Protein AF-A0A9X3AK44-F1 (afdb_monomer)

Radius of gyration: 17.17 Å; Cα contacts (8 Å, |Δi|>4): 78; chains: 1; bounding box: 33×24×47 Å

Secondary structure (DSSP, 8-state):
---STTHHHHHH-TTTTTTT---TTS-SSGGGTTEEEEEETTEEEEEEEEPPP--HHHHHHHHHHHHSTT-----

Mean predicted aligned error: 5.55 Å

Structure (mmCIF, N/CA/C/O backbone):
data_AF-A0A9X3AK44-F1
#
_entry.id   AF-A0A9X3AK44-F1
#
loop_
_atom_site.group_PDB
_atom_site.id
_atom_site.type_symbol
_atom_site.label_atom_id
_atom_site.label_alt_id
_atom_site.label_comp_id
_atom_site.label_asym_id
_atom_site.label_entity_id
_atom_site.label_seq_id
_atom_site.pdbx_PDB_ins_code
_atom_site.Cartn_x
_atom_site.Cartn_y
_atom_site.Cartn_z
_atom_site.occupancy
_atom_site.B_iso_or_equiv
_atom_site.auth_seq_id
_atom_site.auth_comp_id
_atom_site.auth_asym_id
_atom_site.auth_atom_id
_atom_site.pdbx_PDB_model_num
ATOM 1 N N . ARG A 1 1 ? -4.686 -1.449 -8.346 1.00 80.94 1 ARG A N 1
ATOM 2 C CA . ARG A 1 1 ? -3.504 -1.374 -9.243 1.00 80.94 1 ARG A CA 1
ATOM 3 C C . ARG A 1 1 ? -3.276 0.069 -9.706 1.00 80.94 1 ARG A C 1
ATOM 5 O O . ARG A 1 1 ? -4.258 0.788 -9.830 1.00 80.94 1 ARG A O 1
ATOM 12 N N . VAL A 1 2 ? -2.034 0.503 -9.977 1.00 89.00 2 VAL A N 1
ATOM 13 C CA . VAL A 1 2 ? -1.791 1.765 -10.716 1.00 89.00 2 VAL A CA 1
ATOM 14 C C . VAL A 1 2 ? -1.755 1.483 -12.218 1.00 89.00 2 VAL A C 1
ATOM 16 O O . VAL A 1 2 ? -1.222 0.463 -12.637 1.00 89.00 2 VAL A O 1
ATOM 19 N N . THR A 1 3 ? -2.335 2.358 -13.034 1.00 91.56 3 THR A N 1
ATOM 20 C CA . THR A 1 3 ? -2.497 2.137 -14.487 1.00 91.56 3 THR A CA 1
ATOM 21 C C . THR A 1 3 ? -1.514 2.926 -15.351 1.00 91.56 3 THR A C 1
ATOM 23 O O . THR A 1 3 ? -1.502 2.766 -16.565 1.00 91.56 3 THR A O 1
ATOM 26 N N . SER A 1 4 ? -0.688 3.776 -14.738 1.00 94.31 4 SER A N 1
ATOM 27 C CA . SER A 1 4 ? 0.278 4.637 -15.423 1.00 94.31 4 SER A CA 1
ATOM 28 C C . SER A 1 4 ? 1.677 4.383 -14.890 1.00 94.31 4 SER A C 1
ATOM 30 O O . SER A 1 4 ? 1.878 4.301 -13.676 1.00 94.31 4 SER A O 1
ATOM 32 N N . GLU A 1 5 ? 2.641 4.332 -15.806 1.00 94.19 5 GLU A N 1
ATOM 33 C CA . GLU A 1 5 ? 4.063 4.186 -15.500 1.00 94.19 5 GLU A CA 1
ATOM 34 C C . GLU A 1 5 ? 4.624 5.359 -14.685 1.00 94.19 5 GLU A C 1
ATOM 36 O O . GLU A 1 5 ? 5.644 5.202 -14.030 1.00 94.19 5 GLU A O 1
ATOM 41 N N . ARG A 1 6 ? 3.969 6.529 -14.682 1.00 94.75 6 ARG A N 1
ATOM 42 C CA . ARG A 1 6 ? 4.437 7.699 -13.916 1.00 94.75 6 ARG A CA 1
ATOM 43 C C . ARG A 1 6 ? 3.990 7.713 -12.456 1.00 94.75 6 ARG A C 1
ATOM 45 O O . ARG A 1 6 ? 4.549 8.454 -11.654 1.00 94.75 6 ARG A O 1
ATOM 52 N N . HIS A 1 7 ? 2.998 6.903 -12.084 1.00 95.62 7 HIS A N 1
ATOM 53 C CA . HIS A 1 7 ? 2.480 6.897 -10.713 1.00 95.62 7 HIS A CA 1
ATOM 54 C C . HIS A 1 7 ? 3.525 6.562 -9.635 1.00 95.62 7 HIS A C 1
ATOM 56 O O . HIS A 1 7 ? 3.486 7.213 -8.590 1.00 95.62 7 HIS A O 1
ATOM 62 N N . PRO A 1 8 ? 4.453 5.600 -9.828 1.00 94.81 8 PRO A N 1
ATOM 63 C CA . PRO A 1 8 ? 5.502 5.339 -8.847 1.00 94.81 8 PRO A CA 1
ATOM 64 C C . PRO A 1 8 ? 6.329 6.583 -8.528 1.00 94.81 8 PRO A C 1
ATOM 66 O O . PRO A 1 8 ? 6.570 6.847 -7.355 1.00 94.81 8 PRO A O 1
ATOM 69 N N . ASP A 1 9 ? 6.692 7.374 -9.537 1.00 94.94 9 ASP A N 1
ATOM 70 C CA . ASP A 1 9 ? 7.519 8.567 -9.339 1.00 94.94 9 ASP A CA 1
ATOM 71 C C . ASP A 1 9 ? 6.751 9.675 -8.608 1.00 94.94 9 ASP A C 1
ATOM 73 O O . ASP A 1 9 ? 7.293 10.361 -7.745 1.00 94.94 9 AS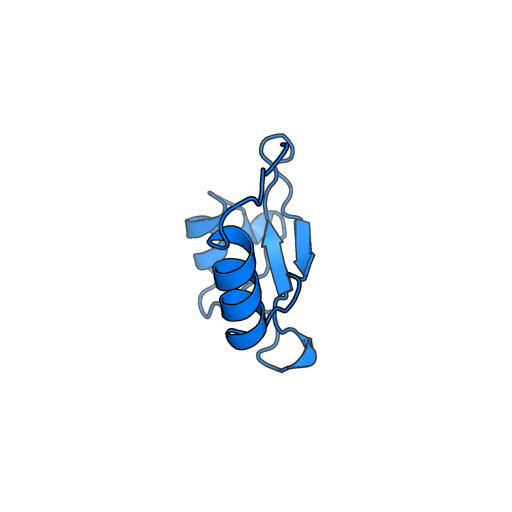P A O 1
ATOM 77 N N . MET A 1 10 ? 5.453 9.805 -8.891 1.00 94.94 10 MET A N 1
ATOM 78 C CA . MET A 1 10 ? 4.577 10.776 -8.226 1.00 94.94 10 MET A CA 1
ATOM 79 C C . MET A 1 10 ? 4.376 10.483 -6.731 1.00 94.94 10 MET A C 1
ATOM 81 O O . MET A 1 10 ? 4.170 11.410 -5.954 1.00 94.94 10 MET A O 1
ATOM 85 N N . VAL A 1 11 ? 4.395 9.207 -6.329 1.00 94.00 11 VAL A N 1
ATOM 86 C CA . VAL A 1 11 ? 4.098 8.780 -4.947 1.00 94.00 11 VAL A CA 1
ATOM 87 C C . VAL A 1 11 ? 5.368 8.529 -4.134 1.00 94.00 11 VAL A C 1
ATOM 89 O O . VAL A 1 11 ? 5.413 8.839 -2.947 1.00 94.00 11 VAL A O 1
ATOM 92 N N . LEU A 1 12 ? 6.394 7.941 -4.752 1.00 93.00 12 LEU A N 1
ATOM 93 C CA . LEU A 1 12 ? 7.624 7.507 -4.082 1.00 93.00 12 LEU A CA 1
ATOM 94 C C . LEU A 1 12 ? 8.815 8.443 -4.342 1.00 93.00 12 LEU A C 1
ATOM 96 O O . LEU A 1 12 ? 9.875 8.244 -3.746 1.00 93.00 12 LEU A O 1
ATOM 100 N N . GLY A 1 13 ? 8.640 9.454 -5.194 1.00 92.19 13 GLY A N 1
ATOM 101 C CA . GLY A 1 13 ? 9.669 10.409 -5.589 1.00 92.19 13 GLY A CA 1
ATOM 102 C C . GLY A 1 13 ? 10.314 10.078 -6.935 1.00 92.19 13 GLY A C 1
ATOM 103 O O . GLY A 1 13 ? 10.196 8.974 -7.460 1.00 92.19 13 GLY A O 1
ATOM 104 N N . GLU A 1 14 ? 11.021 11.057 -7.492 1.00 92.81 14 GLU A N 1
ATOM 105 C CA . GLU A 1 14 ? 11.588 10.986 -8.839 1.00 92.81 14 GLU A CA 1
ATOM 106 C C . GLU A 1 14 ? 12.528 9.778 -9.057 1.00 92.81 14 GLU A C 1
ATOM 108 O O . GLU A 1 14 ? 13.378 9.426 -8.218 1.00 92.81 14 GLU A O 1
ATOM 113 N N . GLY A 1 15 ? 12.352 9.126 -10.211 1.00 92.94 15 GLY A N 1
ATOM 114 C CA . GLY A 1 15 ? 13.101 7.938 -10.625 1.00 92.94 15 GLY A CA 1
ATOM 115 C C . GLY A 1 15 ? 12.784 6.680 -9.810 1.00 92.94 15 GLY A C 1
ATOM 116 O O . GLY A 1 15 ? 13.549 5.715 -9.841 1.00 92.94 15 GLY A O 1
ATOM 117 N N . ALA A 1 16 ? 11.697 6.654 -9.033 1.00 94.38 16 ALA A N 1
ATOM 118 C CA . ALA A 1 16 ? 11.303 5.476 -8.265 1.00 94.38 16 ALA A CA 1
ATOM 119 C C . ALA A 1 16 ? 11.025 4.265 -9.163 1.00 94.38 16 ALA A C 1
ATOM 121 O O . ALA A 1 16 ? 11.410 3.145 -8.808 1.00 94.38 16 ALA A O 1
ATOM 122 N N . ARG A 1 17 ? 10.397 4.461 -10.330 1.00 94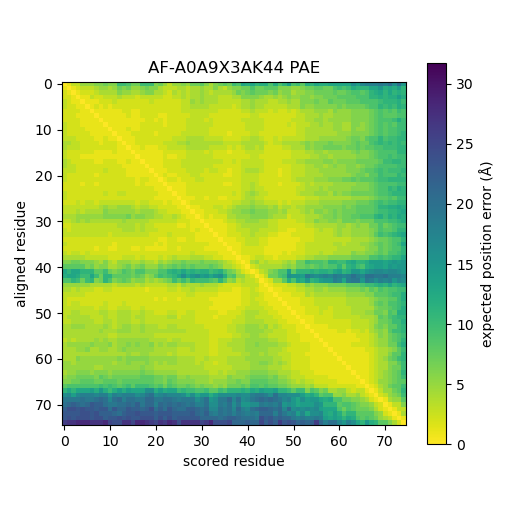.44 17 ARG A N 1
ATOM 123 C CA . ARG A 1 17 ? 10.142 3.361 -11.269 1.00 94.44 17 ARG A CA 1
ATOM 124 C C . ARG A 1 17 ? 11.441 2.774 -11.812 1.00 94.44 17 ARG A C 1
ATOM 126 O O . ARG A 1 17 ? 11.609 1.557 -11.793 1.00 94.44 17 ARG A O 1
ATOM 133 N N . GLU A 1 18 ? 12.374 3.629 -12.217 1.00 94.69 18 GLU A N 1
ATOM 134 C CA . GLU A 1 18 ? 13.704 3.246 -12.719 1.00 94.69 18 GLU A CA 1
ATOM 135 C C . GLU A 1 18 ? 14.521 2.506 -11.653 1.00 94.69 18 GLU A C 1
ATOM 137 O O . GLU A 1 18 ? 15.206 1.530 -11.950 1.00 94.69 18 GLU A O 1
ATOM 142 N N . LYS A 1 19 ? 14.370 2.8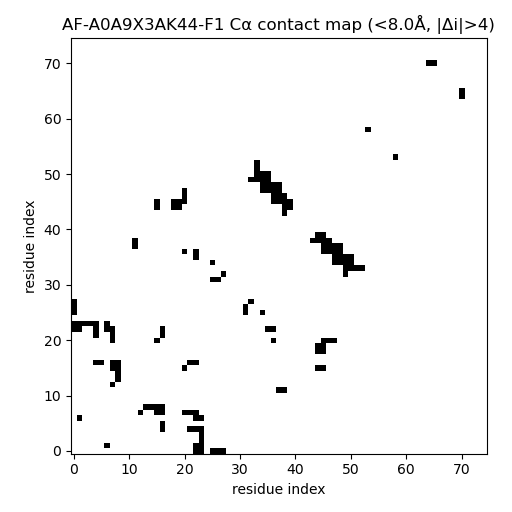97 -10.382 1.00 93.94 19 LYS A N 1
ATOM 143 C CA . LYS A 1 19 ? 14.961 2.212 -9.219 1.00 93.94 19 LYS A CA 1
ATOM 144 C C . LYS A 1 19 ? 14.266 0.887 -8.861 1.00 93.94 19 LYS A C 1
ATOM 146 O O . LYS A 1 19 ? 14.680 0.232 -7.906 1.00 93.94 19 LYS A O 1
ATOM 151 N N . GLY A 1 20 ? 13.228 0.478 -9.595 1.00 94.19 20 GLY A N 1
ATOM 152 C CA . GLY A 1 20 ? 12.594 -0.840 -9.476 1.00 94.19 20 GLY A CA 1
ATOM 153 C C . GLY A 1 20 ? 11.172 -0.855 -8.905 1.00 94.19 20 GLY A C 1
ATOM 154 O O . GLY A 1 20 ? 10.630 -1.939 -8.670 1.00 94.19 20 GLY A O 1
ATOM 155 N N . ALA A 1 21 ? 10.532 0.301 -8.693 1.00 96.00 21 ALA A N 1
ATOM 156 C CA . ALA A 1 21 ? 9.133 0.380 -8.259 1.00 96.00 21 ALA A CA 1
ATOM 157 C C . ALA A 1 21 ? 8.147 0.153 -9.422 1.00 96.00 21 ALA A C 1
ATOM 159 O O . ALA A 1 21 ? 7.394 1.048 -9.802 1.00 96.00 21 ALA A O 1
ATOM 160 N N . ILE A 1 22 ? 8.138 -1.050 -9.998 1.00 95.50 22 ILE A N 1
ATOM 161 C CA . ILE A 1 22 ? 7.305 -1.397 -11.162 1.00 95.50 22 ILE A CA 1
ATOM 162 C C . ILE A 1 22 ? 5.857 -1.701 -10.732 1.00 95.50 22 ILE A C 1
ATOM 164 O O . ILE A 1 22 ? 5.373 -2.831 -10.816 1.00 95.50 22 ILE A O 1
ATOM 168 N N . ALA A 1 23 ? 5.164 -0.693 -10.199 1.00 95.06 23 ALA A N 1
ATOM 169 C CA . ALA A 1 23 ? 3.813 -0.849 -9.660 1.00 95.06 23 ALA A CA 1
ATOM 170 C C . ALA A 1 23 ? 2.738 -1.001 -10.753 1.00 95.06 23 ALA A C 1
ATOM 172 O O . ALA A 1 23 ? 1.713 -1.641 -10.519 1.00 95.06 23 ALA A O 1
ATOM 173 N N . ASP A 1 24 ? 2.976 -0.453 -11.948 1.00 93.62 24 ASP A N 1
ATOM 174 C CA . ASP A 1 24 ? 2.082 -0.523 -13.114 1.00 93.62 24 ASP A CA 1
ATOM 175 C C . ASP A 1 24 ? 1.934 -1.942 -13.681 1.00 93.62 24 ASP A C 1
ATOM 177 O O . ASP A 1 24 ? 0.901 -2.279 -14.263 1.00 93.62 24 ASP A O 1
ATOM 181 N N . LYS A 1 25 ? 2.936 -2.800 -13.451 1.00 94.62 25 LYS A N 1
ATOM 182 C CA . LYS A 1 25 ? 2.940 -4.197 -13.911 1.00 94.62 25 LYS A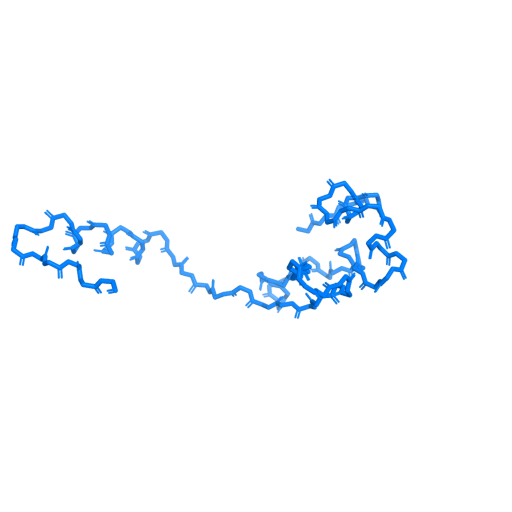 CA 1
ATOM 183 C C . LYS A 1 25 ? 2.496 -5.201 -12.850 1.00 94.62 25 LYS A C 1
ATOM 185 O O . LYS A 1 25 ? 2.621 -6.400 -13.080 1.00 94.62 25 LYS A O 1
ATOM 190 N N . ILE A 1 26 ? 2.006 -4.755 -11.692 1.00 94.69 26 ILE A N 1
ATOM 191 C CA . ILE A 1 26 ? 1.410 -5.674 -10.715 1.00 94.69 26 ILE A CA 1
ATOM 192 C C . ILE A 1 26 ? 0.094 -6.206 -11.318 1.00 94.69 26 ILE A C 1
ATOM 194 O O . ILE A 1 26 ? -0.762 -5.383 -11.660 1.00 94.69 26 ILE A O 1
ATOM 198 N N . PRO A 1 27 ? -0.076 -7.539 -11.462 1.00 94.38 27 PRO A N 1
ATOM 199 C CA . PRO A 1 27 ? -1.334 -8.139 -11.910 1.00 94.38 27 PRO A CA 1
ATOM 200 C C . PRO A 1 27 ? -2.534 -7.640 -11.105 1.00 94.38 27 PRO A C 1
ATOM 202 O O . PRO A 1 27 ? -2.398 -7.352 -9.919 1.00 94.38 27 PRO A O 1
ATOM 205 N N . ASP A 1 28 ? -3.697 -7.537 -11.741 1.00 91.38 28 ASP A N 1
ATOM 206 C CA . ASP A 1 28 ? -4.940 -7.061 -11.120 1.00 91.38 28 ASP A CA 1
ATOM 207 C C . ASP A 1 28 ? -5.841 -8.248 -10.760 1.00 91.38 28 ASP A C 1
ATOM 209 O O . ASP A 1 28 ? -6.951 -8.397 -11.264 1.00 91.38 28 ASP A O 1
ATOM 213 N N . ASP A 1 29 ? -5.304 -9.158 -9.952 1.00 94.25 29 ASP A N 1
ATOM 214 C CA . ASP A 1 29 ? -5.993 -10.360 -9.499 1.00 94.25 29 ASP A CA 1
ATOM 215 C C . ASP A 1 29 ? -5.911 -10.490 -7.970 1.00 94.25 29 ASP A C 1
ATOM 217 O O . ASP A 1 29 ? -5.178 -9.772 -7.286 1.00 94.25 29 ASP A O 1
ATOM 221 N N . GLY A 1 30 ? -6.688 -11.412 -7.399 1.00 91.69 30 GLY A N 1
ATOM 222 C CA . GLY A 1 30 ? -6.731 -11.598 -5.946 1.00 91.69 30 GLY A CA 1
ATOM 223 C C . GLY A 1 30 ? -5.392 -12.033 -5.331 1.00 91.69 30 GLY A C 1
ATOM 224 O O . GLY A 1 30 ? -5.154 -11.791 -4.148 1.00 91.69 30 GLY A O 1
ATOM 225 N N . THR A 1 31 ? -4.481 -12.632 -6.105 1.00 94.19 31 THR A N 1
ATOM 226 C CA . THR A 1 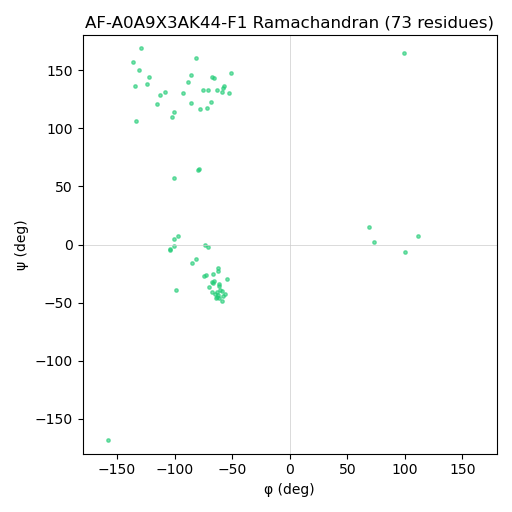31 ? -3.195 -13.136 -5.591 1.00 94.19 31 THR A CA 1
ATOM 227 C C . THR A 1 31 ? -2.227 -12.001 -5.253 1.00 94.19 31 THR A C 1
ATOM 229 O O . THR A 1 31 ? -1.372 -12.129 -4.364 1.00 94.19 31 THR A O 1
ATOM 232 N N . THR A 1 32 ? -2.391 -10.853 -5.910 1.00 95.56 32 THR A N 1
ATOM 233 C CA . THR A 1 32 ? -1.566 -9.655 -5.736 1.00 95.56 32 THR A CA 1
ATOM 234 C C . THR A 1 32 ? -2.220 -8.589 -4.862 1.00 95.56 32 THR A C 1
ATOM 236 O O . THR A 1 32 ? -1.628 -7.525 -4.658 1.00 95.56 32 THR A O 1
ATOM 239 N N . ALA A 1 33 ? -3.385 -8.879 -4.276 1.00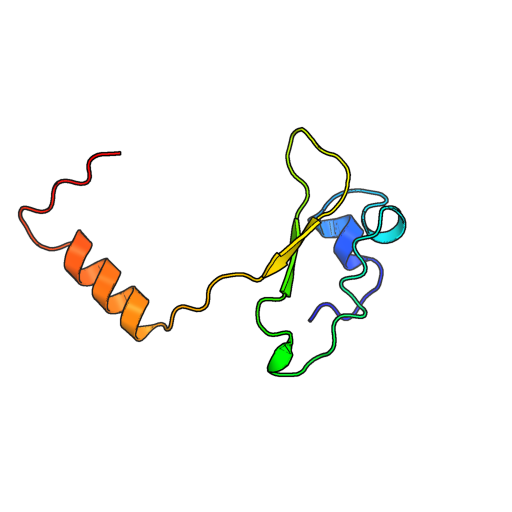 94.19 33 ALA A N 1
ATOM 240 C CA . ALA A 1 33 ? -4.049 -7.986 -3.337 1.00 94.19 33 ALA A CA 1
ATOM 241 C C . ALA A 1 33 ? -3.095 -7.558 -2.205 1.00 94.19 33 ALA A C 1
ATOM 243 O O . ALA A 1 33 ? -2.393 -8.373 -1.594 1.00 94.19 33 ALA A O 1
ATOM 244 N N . GLY A 1 34 ? -3.034 -6.247 -1.963 1.00 94.44 34 GLY A N 1
ATOM 245 C CA . GLY A 1 34 ? -2.152 -5.641 -0.965 1.00 94.44 34 GLY A CA 1
ATOM 246 C C . GLY A 1 34 ? -0.661 -5.606 -1.331 1.00 94.44 34 GLY A C 1
ATOM 247 O O . GLY A 1 34 ? 0.134 -5.139 -0.516 1.00 94.44 34 GLY A O 1
ATOM 248 N N . ILE A 1 35 ? -0.241 -6.074 -2.516 1.00 96.69 35 ILE A N 1
ATOM 249 C CA . ILE A 1 35 ? 1.144 -5.903 -2.976 1.00 96.69 35 ILE A CA 1
ATOM 250 C C . ILE A 1 35 ? 1.370 -4.457 -3.428 1.00 96.69 35 ILE A C 1
ATOM 252 O O . ILE A 1 35 ? 0.611 -3.914 -4.228 1.00 96.69 35 ILE A O 1
ATOM 256 N N . GLY A 1 36 ? 2.474 -3.863 -2.978 1.00 95.50 36 GLY A N 1
ATOM 257 C CA . GLY A 1 36 ? 2.919 -2.543 -3.414 1.00 95.50 36 GLY A CA 1
ATOM 258 C C . GLY A 1 36 ? 4.411 -2.323 -3.191 1.00 95.50 36 GLY A C 1
ATOM 259 O O . GLY A 1 36 ? 5.159 -3.259 -2.896 1.00 95.50 36 GLY A O 1
ATOM 260 N N . TYR A 1 37 ? 4.843 -1.072 -3.325 1.00 95.75 37 TYR A N 1
ATOM 261 C CA . TYR A 1 37 ? 6.221 -0.648 -3.092 1.00 95.75 37 TYR A CA 1
ATOM 262 C C . TYR A 1 37 ? 6.270 0.440 -2.023 1.00 95.75 37 TYR A C 1
ATOM 264 O O . TYR A 1 37 ? 5.397 1.302 -1.970 1.00 95.75 37 TYR A O 1
ATOM 272 N N . ARG A 1 38 ? 7.314 0.416 -1.192 1.00 94.50 38 ARG A N 1
ATOM 273 C CA . ARG A 1 38 ? 7.637 1.498 -0.254 1.00 94.50 38 ARG A CA 1
ATOM 274 C C . ARG A 1 38 ? 9.104 1.882 -0.359 1.00 94.50 38 ARG A C 1
ATOM 276 O O . ARG A 1 38 ? 9.948 1.023 -0.607 1.00 94.50 38 ARG A O 1
ATOM 283 N N . VAL A 1 39 ? 9.410 3.139 -0.078 1.00 92.69 39 VAL A N 1
ATOM 284 C CA . VAL A 1 39 ? 10.781 3.632 0.101 1.00 92.69 39 VAL A CA 1
ATOM 285 C C . VAL A 1 39 ? 10.968 3.927 1.586 1.00 92.69 39 VAL A C 1
ATOM 287 O O . VAL A 1 39 ? 10.100 4.531 2.214 1.00 92.69 39 VAL A O 1
ATOM 290 N N . ALA A 1 40 ? 12.056 3.439 2.184 1.00 86.62 40 ALA A N 1
ATOM 291 C CA . ALA A 1 40 ? 12.341 3.751 3.582 1.00 86.62 40 ALA A CA 1
ATOM 292 C C . ALA A 1 40 ? 13.105 5.083 3.655 1.00 86.62 40 ALA A C 1
ATOM 294 O O . ALA A 1 40 ? 13.970 5.307 2.814 1.00 86.62 40 ALA A O 1
ATOM 295 N N . PRO A 1 41 ? 12.904 5.923 4.686 1.00 80.62 41 PRO A N 1
ATOM 296 C CA . PRO A 1 41 ? 13.559 7.234 4.762 1.00 80.62 41 PRO A CA 1
ATOM 297 C C . PRO A 1 41 ? 15.092 7.199 4.632 1.00 80.62 41 PRO A C 1
ATOM 299 O O . PRO A 1 41 ? 15.697 8.135 4.130 1.00 80.62 41 PRO A O 1
ATOM 302 N N . ARG A 1 42 ? 15.730 6.102 5.065 1.00 81.31 42 ARG A N 1
ATOM 303 C CA . ARG A 1 42 ? 17.190 5.899 5.000 1.00 81.31 42 ARG A CA 1
ATOM 304 C C . ARG A 1 42 ? 17.655 5.011 3.838 1.00 81.31 42 ARG A C 1
ATOM 306 O O . ARG A 1 42 ? 18.845 4.759 3.705 1.00 81.31 42 ARG A O 1
ATOM 313 N N . SER A 1 43 ? 16.738 4.487 3.028 1.00 77.62 43 SER A N 1
ATOM 314 C CA . SER A 1 43 ? 17.049 3.597 1.907 1.00 77.62 43 SER A CA 1
ATOM 315 C C . SER A 1 43 ? 16.271 4.061 0.686 1.00 77.62 43 SER A C 1
ATOM 317 O O . SER A 1 43 ? 15.068 3.843 0.600 1.00 77.62 43 SER A O 1
ATOM 319 N N . GLY A 1 44 ? 16.972 4.679 -0.266 1.00 79.69 44 GLY A N 1
ATOM 320 C CA . GLY A 1 44 ? 16.379 5.172 -1.512 1.00 79.69 44 GLY A CA 1
ATOM 321 C C . GLY A 1 44 ? 15.963 4.075 -2.500 1.00 79.69 44 GLY A C 1
ATOM 322 O O . GLY A 1 44 ? 15.425 4.394 -3.555 1.00 79.69 44 GLY A O 1
ATOM 323 N N . ALA A 1 45 ? 16.213 2.800 -2.183 1.00 90.44 45 ALA A N 1
ATOM 324 C CA . ALA A 1 45 ? 15.806 1.668 -3.005 1.00 90.44 45 ALA A CA 1
ATOM 325 C C . ALA A 1 45 ? 14.357 1.259 -2.669 1.00 90.44 45 ALA A C 1
ATOM 327 O O . ALA A 1 45 ? 14.078 0.908 -1.513 1.00 90.44 45 ALA A O 1
ATOM 328 N N . PRO A 1 46 ? 13.434 1.262 -3.647 1.00 94.38 46 PRO A N 1
ATOM 329 C CA . PRO A 1 46 ? 12.083 0.758 -3.455 1.00 94.38 46 PRO A CA 1
ATOM 330 C C . PRO A 1 46 ? 12.081 -0.708 -3.017 1.00 94.38 46 PRO A C 1
ATOM 332 O O . PRO A 1 46 ? 12.758 -1.557 -3.595 1.00 94.38 46 PRO A O 1
ATOM 335 N N . LYS A 1 47 ? 11.272 -1.028 -2.009 1.00 94.88 47 LYS A N 1
ATOM 336 C CA . LYS A 1 47 ? 11.067 -2.395 -1.524 1.00 94.88 47 LYS A CA 1
ATOM 337 C C . LYS A 1 47 ? 9.6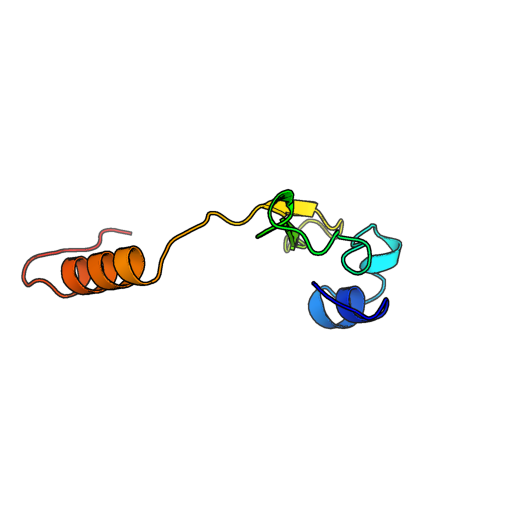50 -2.843 -1.818 1.00 94.88 47 LYS A C 1
ATOM 339 O O . LYS A 1 47 ? 8.697 -2.160 -1.440 1.00 94.88 47 LYS A O 1
ATOM 344 N N . ARG A 1 48 ? 9.520 -4.017 -2.436 1.00 95.38 48 ARG A N 1
ATOM 345 C CA . ARG A 1 48 ? 8.231 -4.684 -2.622 1.00 95.38 48 ARG A CA 1
ATOM 346 C C . ARG A 1 48 ? 7.728 -5.198 -1.275 1.00 95.38 48 ARG A C 1
ATOM 348 O O . ARG A 1 48 ? 8.484 -5.809 -0.522 1.00 95.38 48 ARG A O 1
ATOM 355 N N . VAL A 1 49 ? 6.466 -4.935 -0.969 1.00 95.56 49 VAL A N 1
ATOM 356 C CA . VAL A 1 49 ? 5.821 -5.314 0.293 1.00 95.56 49 VAL A CA 1
ATOM 357 C C . VAL A 1 49 ? 4.435 -5.885 0.031 1.00 95.56 49 VAL A C 1
ATOM 359 O O . VAL A 1 49 ? 3.830 -5.596 -1.000 1.00 95.56 49 VAL A O 1
ATOM 362 N N . ARG A 1 50 ? 3.936 -6.677 0.981 1.00 95.94 50 ARG A N 1
ATOM 363 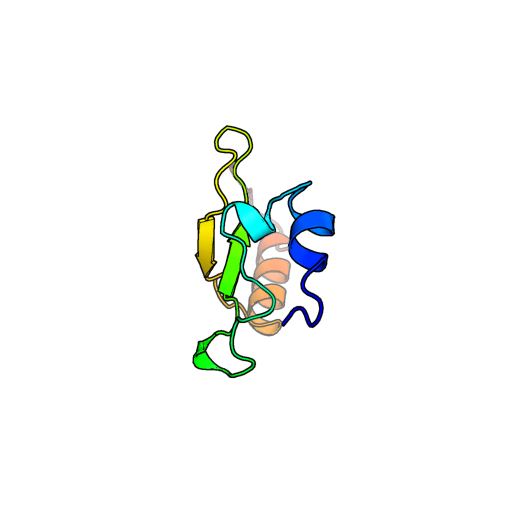C CA . ARG A 1 50 ? 2.535 -7.092 1.055 1.00 95.94 50 ARG A CA 1
ATOM 364 C C . ARG A 1 50 ? 1.936 -6.506 2.327 1.00 95.94 50 ARG A C 1
ATOM 366 O O . ARG A 1 50 ? 2.449 -6.766 3.413 1.00 95.94 50 ARG A O 1
ATOM 373 N N . ALA A 1 51 ? 0.892 -5.702 2.182 1.00 94.69 51 ALA A N 1
ATOM 374 C CA . ALA A 1 51 ? 0.108 -5.225 3.309 1.00 94.69 51 ALA A CA 1
ATOM 375 C C . ALA A 1 51 ? -0.656 -6.391 3.952 1.00 94.69 51 ALA A C 1
ATOM 377 O O . ALA A 1 51 ? -1.113 -7.301 3.255 1.00 94.69 51 ALA A O 1
ATOM 378 N N . ALA A 1 52 ? -0.788 -6.355 5.278 1.00 94.75 52 ALA A N 1
ATOM 379 C CA . ALA A 1 52 ? -1.695 -7.252 5.978 1.00 94.75 52 ALA A CA 1
ATOM 380 C C . ALA A 1 52 ? -3.141 -6.917 5.593 1.00 94.75 52 ALA A C 1
ATOM 382 O O . ALA A 1 52 ? -3.484 -5.750 5.395 1.00 94.75 52 ALA A O 1
ATOM 383 N N . TYR A 1 53 ? -3.968 -7.951 5.476 1.00 93.81 53 TYR A N 1
ATOM 384 C CA . TYR A 1 53 ? -5.392 -7.797 5.226 1.00 93.81 53 TYR A CA 1
ATOM 385 C C . TYR A 1 53 ? -6.145 -7.768 6.556 1.00 93.81 53 TYR A C 1
ATOM 387 O O . TYR A 1 53 ? -5.966 -8.658 7.385 1.00 93.81 53 TYR A O 1
ATOM 395 N N . THR A 1 54 ? -7.004 -6.768 6.714 1.00 95.69 54 THR A N 1
ATOM 396 C CA . THR A 1 54 ? -7.986 -6.650 7.794 1.00 95.69 54 THR A CA 1
ATOM 397 C C . THR A 1 54 ? -9.304 -6.234 7.155 1.00 95.69 54 THR A C 1
ATOM 399 O O . THR A 1 54 ? -9.306 -5.378 6.270 1.00 95.69 54 THR A O 1
ATOM 402 N N . SER A 1 55 ? -10.407 -6.851 7.581 1.00 97.19 55 SER A N 1
ATOM 403 C CA . SER A 1 55 ? -11.756 -6.473 7.158 1.00 97.19 55 SER A CA 1
ATOM 404 C C . SER A 1 55 ? -12.276 -5.270 7.946 1.00 97.19 55 SER A C 1
ATOM 406 O O . SER A 1 55 ? -11.814 -4.987 9.055 1.00 97.19 55 SER A O 1
ATOM 408 N N . ASP A 1 56 ? -13.291 -4.603 7.398 1.00 97.44 56 ASP A N 1
ATOM 409 C CA . ASP A 1 56 ? -13.959 -3.485 8.069 1.00 97.44 56 ASP A CA 1
ATOM 410 C C . ASP A 1 56 ? -14.622 -3.915 9.388 1.00 97.44 56 ASP A C 1
ATOM 412 O O . ASP A 1 56 ? -14.581 -3.164 10.360 1.00 97.44 56 ASP A O 1
ATOM 416 N N . ASP A 1 57 ? -15.137 -5.147 9.470 1.00 98.00 57 ASP A N 1
ATOM 417 C CA . ASP A 1 57 ? -15.684 -5.711 10.712 1.00 98.00 57 ASP A CA 1
ATOM 418 C C . ASP A 1 57 ? -14.609 -5.839 11.801 1.00 98.00 57 ASP A C 1
ATOM 420 O O . ASP A 1 57 ? -14.823 -5.428 12.941 1.00 98.00 57 ASP A O 1
ATOM 424 N N . GLY A 1 58 ? -13.420 -6.344 11.447 1.00 95.75 58 GLY A N 1
ATOM 425 C CA . GLY A 1 58 ? -12.297 -6.438 12.384 1.00 95.75 58 GLY A CA 1
ATOM 426 C C . GLY A 1 58 ? -11.778 -5.061 12.809 1.00 95.75 58 GLY A C 1
ATOM 427 O O . GLY A 1 58 ? -11.371 -4.862 13.954 1.00 95.75 58 GLY A O 1
ATOM 428 N N . LEU A 1 59 ? -11.834 -4.073 11.911 1.00 94.94 59 LEU A N 1
ATOM 429 C CA . LEU A 1 59 ? -11.528 -2.686 12.253 1.00 94.94 59 LEU A CA 1
ATOM 430 C C . LEU A 1 59 ? -12.582 -2.090 13.202 1.00 94.94 59 LEU A C 1
ATOM 432 O O . LEU A 1 59 ? -12.219 -1.400 14.155 1.00 94.94 59 LEU A O 1
ATOM 436 N N . ALA A 1 60 ? -13.870 -2.366 12.983 1.00 96.19 60 ALA A N 1
ATOM 437 C CA . ALA A 1 60 ? -14.952 -1.926 13.861 1.00 96.19 60 ALA A CA 1
ATOM 438 C C . ALA A 1 60 ? -14.831 -2.549 15.261 1.00 96.19 60 ALA A C 1
ATOM 440 O O . ALA A 1 60 ? -14.994 -1.847 16.262 1.00 96.19 60 ALA A O 1
ATOM 441 N N . GLU A 1 61 ? -14.468 -3.831 15.342 1.00 95.00 61 GLU A N 1
ATOM 442 C CA . GLU A 1 61 ? -14.149 -4.509 16.599 1.00 95.00 61 GLU A CA 1
ATOM 443 C C . GLU A 1 61 ? -12.988 -3.819 17.330 1.00 95.00 61 GLU A C 1
ATOM 445 O O . GLU A 1 61 ? -13.129 -3.465 18.502 1.00 95.00 61 GLU A O 1
ATOM 450 N N . LEU A 1 62 ? -11.881 -3.534 16.631 1.00 93.06 62 LEU A N 1
ATOM 451 C CA . LEU A 1 62 ? -10.738 -2.816 17.204 1.00 93.06 62 LEU A CA 1
ATOM 452 C C . LEU A 1 62 ? -11.142 -1.434 17.738 1.00 93.06 62 LEU A C 1
ATOM 454 O O . LEU A 1 62 ? -10.749 -1.048 18.840 1.00 93.06 62 LEU A O 1
ATOM 458 N N . VAL A 1 63 ? -11.945 -0.686 16.980 1.00 94.81 63 VAL A N 1
ATOM 459 C CA . VAL A 1 63 ? -12.441 0.632 17.395 1.00 94.81 63 VAL A CA 1
ATOM 460 C C . VAL A 1 63 ? -13.302 0.524 18.654 1.00 94.81 63 VAL A C 1
ATOM 462 O O . VAL A 1 63 ? -13.146 1.338 19.566 1.00 94.81 63 VAL A O 1
ATOM 465 N N . ASN A 1 64 ? -14.188 -0.470 18.725 1.00 92.88 64 ASN A N 1
ATOM 466 C CA . ASN A 1 64 ? -15.030 -0.704 19.897 1.00 92.88 64 ASN A CA 1
ATOM 467 C C . ASN A 1 64 ? -14.193 -1.086 21.122 1.00 92.88 64 ASN A C 1
ATOM 469 O O . ASN A 1 64 ? -14.420 -0.544 22.203 1.00 92.88 64 ASN A O 1
ATOM 473 N N . ALA A 1 65 ? -13.189 -1.947 20.944 1.00 90.31 65 ALA A N 1
ATOM 474 C CA . ALA A 1 65 ? -12.274 -2.340 22.008 1.00 90.31 65 ALA A CA 1
ATOM 475 C C . ALA A 1 65 ? -11.489 -1.138 22.561 1.00 90.31 65 ALA A C 1
ATOM 477 O O . ALA A 1 65 ? -11.424 -0.955 23.774 1.00 90.31 65 ALA A O 1
ATOM 478 N N . VAL A 1 66 ? -10.948 -0.276 21.691 1.00 89.75 66 VAL A N 1
ATOM 479 C CA . VAL A 1 66 ? -10.185 0.918 22.106 1.00 89.75 66 VAL A CA 1
ATOM 480 C C . VAL A 1 66 ? -11.060 1.969 22.793 1.00 89.75 66 VAL A C 1
ATOM 482 O O . VAL A 1 66 ? -10.587 2.677 23.679 1.00 89.75 66 VAL A O 1
ATOM 485 N N . LYS A 1 67 ? -12.335 2.081 22.411 1.00 89.50 67 LYS A N 1
ATOM 486 C CA . LYS A 1 67 ? -13.288 3.016 23.030 1.00 89.50 67 LYS A CA 1
ATOM 487 C C . LYS A 1 67 ? -13.890 2.504 24.341 1.00 89.50 67 LYS A C 1
ATOM 489 O O . LYS A 1 67 ? -14.535 3.287 25.038 1.00 89.50 67 LYS A O 1
ATOM 494 N N . ALA A 1 68 ? -13.718 1.225 24.675 1.00 85.62 68 ALA A N 1
ATOM 495 C CA . ALA A 1 68 ? -14.253 0.663 25.905 1.00 85.62 68 ALA A CA 1
ATOM 496 C C . ALA A 1 68 ? -13.612 1.344 27.138 1.00 85.62 68 ALA A C 1
ATOM 498 O O . ALA A 1 68 ? -12.386 1.491 27.198 1.00 85.62 68 ALA A O 1
ATOM 499 N N . PRO A 1 69 ? -14.409 1.763 28.140 1.00 79.94 69 PRO A N 1
ATOM 500 C CA . PRO A 1 69 ? -13.868 2.368 29.348 1.00 79.94 69 PRO A CA 1
ATOM 501 C C . PRO A 1 69 ? -12.913 1.400 30.056 1.00 79.94 69 PRO A C 1
ATOM 503 O O . PRO A 1 69 ? -13.251 0.241 30.283 1.00 79.94 69 PRO A O 1
ATOM 506 N N . GLY A 1 70 ? -11.727 1.886 30.427 1.00 76.19 70 GLY A N 1
ATOM 507 C CA . GLY A 1 70 ? -10.731 1.112 31.176 1.00 76.19 70 GLY A CA 1
ATOM 508 C C . GLY A 1 70 ? -9.590 0.522 30.344 1.00 76.19 70 GLY A C 1
ATOM 509 O O . GLY A 1 70 ? -8.632 0.021 30.933 1.00 76.19 70 GLY A O 1
ATOM 510 N N . LEU A 1 71 ? -9.616 0.625 29.008 1.00 72.88 71 LEU A N 1
ATOM 511 C CA . LEU A 1 71 ? -8.458 0.257 28.193 1.00 72.88 71 LEU A CA 1
ATOM 512 C C . LEU A 1 71 ? -7.398 1.370 28.240 1.00 72.88 71 LEU A C 1
ATOM 514 O O . LEU A 1 71 ? -7.621 2.487 27.774 1.00 72.88 71 LEU A O 1
ATOM 518 N N . ARG A 1 72 ? -6.216 1.067 28.789 1.00 68.12 72 ARG A N 1
ATOM 519 C CA . ARG A 1 72 ? -5.049 1.959 28.739 1.00 68.12 72 ARG A CA 1
ATOM 520 C C . ARG A 1 72 ? -4.081 1.453 27.676 1.00 68.12 72 ARG A C 1
ATOM 522 O O . ARG A 1 72 ? -3.438 0.427 27.875 1.00 68.12 72 ARG A O 1
ATOM 529 N N . ILE A 1 73 ? -3.958 2.178 26.564 1.00 70.12 73 ILE A N 1
ATOM 530 C CA . ILE A 1 73 ? -2.909 1.903 25.575 1.00 70.12 73 ILE A CA 1
ATOM 531 C C . ILE A 1 73 ? -1.569 2.341 26.173 1.00 70.12 73 ILE A C 1
ATOM 533 O O . ILE A 1 73 ? -1.377 3.514 26.491 1.00 70.12 73 ILE A O 1
ATOM 537 N N . VAL A 1 74 ? -0.662 1.384 26.353 1.00 64.25 74 VAL A N 1
ATOM 538 C CA . VAL A 1 74 ? 0.749 1.627 26.666 1.00 64.25 74 VAL A CA 1
ATOM 539 C C . VAL A 1 74 ? 1.534 1.474 25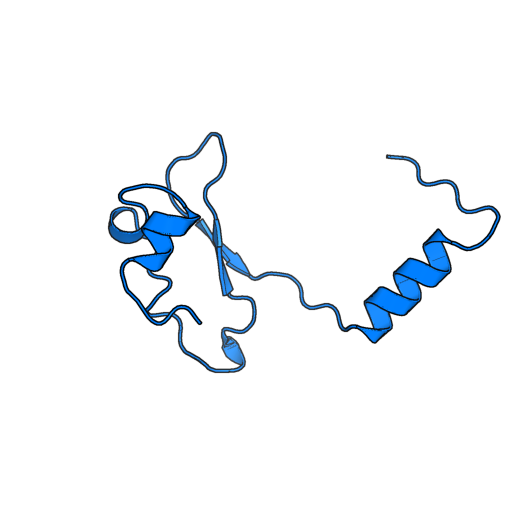.368 1.00 64.25 74 VAL A C 1
ATOM 541 O O . VAL A 1 74 ? 1.519 0.405 24.761 1.00 64.25 74 VAL A O 1
ATOM 544 N N . ALA A 1 75 ? 2.109 2.584 24.911 1.00 49.69 75 ALA A N 1
ATOM 545 C CA . ALA A 1 75 ? 2.957 2.659 23.725 1.00 49.69 75 ALA A CA 1
ATOM 546 C C . ALA A 1 75 ? 4.418 2.360 24.075 1.00 49.69 75 ALA A C 1
ATOM 548 O O . ALA A 1 75 ? 4.822 2.703 25.212 1.00 49.69 75 ALA A O 1
#

Solvent-accessible surface area (backbone atoms only — not comparable to full-atom values): 4786 Å² total; per-residue (Å²): 124,49,92,45,79,62,53,36,25,76,75,70,37,86,61,28,36,82,57,59,30,64,52,48,74,48,68,91,50,82,89,46,62,54,55,49,67,47,62,50,100,91,37,94,57,48,39,82,45,71,56,85,88,78,53,69,68,60,49,50,49,52,52,52,56,64,67,40,90,86,63,76,88,83,130

Sequence (75 aa):
RVTSERHPDMVLGEGAREKGAIADKIPDDGTTAGIGYRVAPRSGAPKRVRAAYTSDDGLAELVNAVKAPGLRIVA

Nearest PDB structures (foldseek):
  7xwx-assembly1_E  TM=1.841E-01  e=1.511E+00  Severe acute respiratory syndrome coronavirus 2

pLDDT: mean 90.66, std 8.59, range [49.69, 98.0]

Foldseek 3Di:
DDQDLCVLCVPANHCQVVLPQVANPQDPDPVCAQWGWHADPVHSRIDIDRDDDDDPVNVVVVVCVVPDPPDDDDD

Organism: NCBI:txid1654476